Protein AF-A0A382H6P2-F1 (afdb_monomer_lite)

Secondary structure (DSSP, 8-state)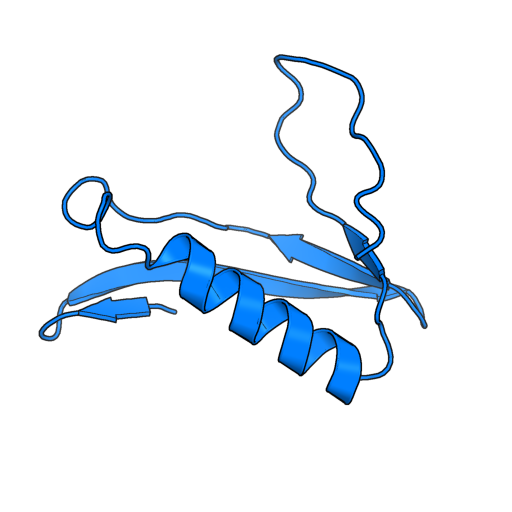:
-EEETTEEEEEEEEEE-SSSEEEEEEEEE-GGGTTS-HHHHHHHHHHHHHHHTT--EEEE----SSSPPP----

InterPro domains:
  IPR000182 GNAT domain [PF00583] (2-63)
  IPR016181 Acyl-CoA N-acyltransferase [SSF55729] (2-63)

Radius of gyration: 13.25 Å; chains: 1; bounding box: 34×31×32 Å

Sequence (74 aa):
MVEVDGQIAGTISLRKIREDSGEIKRMYVRLKFRGEKLGTLKIEEVIRVSKENRFPKLIWWIVRFLFRPPFIVI

Organism: NCBI:txid408172

pLDDT: mean 84.32, std 17.53, range [39.19, 95.44]

Structure (mmCIF, N/CA/C/O backbone):
data_AF-A0A382H6P2-F1
#
_entry.id   AF-A0A382H6P2-F1
#
loop_
_atom_site.group_PDB
_atom_site.id
_atom_site.type_symbol
_atom_site.label_atom_id
_atom_site.label_alt_id
_atom_site.label_comp_id
_atom_site.label_asym_id
_atom_site.label_entity_id
_atom_site.label_seq_id
_atom_site.pdbx_PDB_ins_code
_atom_site.Cartn_x
_atom_site.Cartn_y
_atom_site.Cartn_z
_atom_site.occupancy
_atom_site.B_iso_or_equiv
_atom_site.auth_seq_id
_atom_site.auth_comp_id
_atom_site.auth_asym_id
_atom_site.auth_atom_id
_atom_site.pdbx_PDB_model_num
ATOM 1 N N . MET A 1 1 ? -8.417 -1.380 -3.527 1.00 86.12 1 MET A N 1
ATOM 2 C CA . MET A 1 1 ? -9.303 -0.701 -2.551 1.00 86.12 1 MET A CA 1
ATOM 3 C C . MET A 1 1 ? -9.195 -1.428 -1.218 1.00 86.12 1 MET A C 1
ATOM 5 O O . MET A 1 1 ? -8.852 -2.606 -1.228 1.00 86.12 1 MET A O 1
ATOM 9 N N . VAL A 1 2 ? -9.396 -0.742 -0.093 1.00 91.19 2 VAL A N 1
ATOM 10 C CA . VAL A 1 2 ? -9.412 -1.353 1.247 1.00 91.19 2 VAL A CA 1
ATOM 11 C C . VAL A 1 2 ? -10.780 -1.126 1.854 1.00 91.19 2 VAL A C 1
ATOM 13 O O . VAL A 1 2 ? -11.253 0.011 1.845 1.00 91.19 2 VAL A O 1
ATOM 16 N N . GLU A 1 3 ? -11.376 -2.180 2.388 1.00 92.50 3 GLU A N 1
ATOM 17 C CA . GLU A 1 3 ? -12.668 -2.146 3.059 1.00 92.50 3 GLU A CA 1
ATOM 18 C C . GLU A 1 3 ? -12.524 -2.752 4.454 1.00 92.50 3 GLU A C 1
ATOM 20 O O . GLU A 1 3 ? -11.788 -3.722 4.630 1.00 92.50 3 GLU A O 1
ATOM 25 N N . VAL A 1 4 ? -13.179 -2.137 5.434 1.00 92.62 4 VAL A N 1
ATOM 26 C CA . VAL A 1 4 ? -13.285 -2.608 6.818 1.00 92.62 4 VAL A CA 1
ATOM 27 C C . VAL A 1 4 ? -14.752 -2.459 7.203 1.00 92.62 4 VAL A C 1
ATOM 29 O O . VAL A 1 4 ? -15.300 -1.365 7.067 1.00 92.62 4 VAL A O 1
ATOM 32 N N . ASP A 1 5 ? -15.392 -3.552 7.615 1.00 93.25 5 ASP A N 1
ATOM 33 C CA . ASP A 1 5 ? -16.797 -3.596 8.048 1.00 93.25 5 ASP A CA 1
ATOM 34 C C . ASP A 1 5 ? -17.778 -2.916 7.074 1.00 93.25 5 ASP A C 1
ATOM 36 O O . ASP A 1 5 ? -18.558 -2.038 7.449 1.00 93.25 5 ASP A O 1
ATOM 40 N N . GLY A 1 6 ? -17.697 -3.260 5.784 1.00 93.88 6 GLY A N 1
ATOM 41 C CA . GLY A 1 6 ? -18.573 -2.689 4.752 1.00 93.88 6 GLY A CA 1
ATOM 42 C C . GLY A 1 6 ? -18.227 -1.251 4.346 1.00 93.88 6 GLY A C 1
ATOM 43 O O . GLY A 1 6 ? -18.931 -0.640 3.543 1.00 93.88 6 GLY A O 1
ATOM 44 N N . GLN A 1 7 ? -17.167 -0.662 4.909 1.00 94.25 7 GLN A N 1
ATOM 45 C CA . GLN A 1 7 ? -16.801 0.733 4.685 1.00 94.25 7 GLN A CA 1
ATOM 46 C C . GLN A 1 7 ? -15.445 0.859 4.002 1.00 94.25 7 GLN A C 1
ATOM 48 O O . GLN A 1 7 ? -14.437 0.319 4.454 1.00 94.25 7 GLN A O 1
ATOM 53 N N . ILE A 1 8 ? -15.388 1.679 2.950 1.00 93.94 8 ILE A N 1
ATOM 54 C CA . ILE A 1 8 ? -14.127 1.993 2.271 1.00 93.94 8 ILE A CA 1
ATOM 55 C C . ILE A 1 8 ? -13.185 2.685 3.263 1.00 93.94 8 ILE A C 1
ATOM 57 O O . ILE A 1 8 ? -13.434 3.814 3.695 1.00 93.94 8 ILE A O 1
ATOM 61 N N . ALA A 1 9 ? -12.084 2.014 3.584 1.00 95.44 9 ALA A N 1
ATOM 62 C CA . ALA A 1 9 ? -11.074 2.462 4.531 1.00 95.44 9 ALA A CA 1
ATOM 63 C C . ALA A 1 9 ? -9.909 3.191 3.861 1.00 95.44 9 ALA A C 1
ATOM 65 O O . ALA A 1 9 ? -9.285 4.070 4.459 1.00 95.44 9 ALA A O 1
ATOM 66 N N . GLY A 1 10 ? -9.641 2.887 2.595 1.00 94.19 10 GLY A N 1
ATOM 67 C CA . GLY A 1 10 ? -8.542 3.495 1.868 1.00 94.19 10 GLY A CA 1
ATOM 68 C C . GLY A 1 10 ? -8.388 2.963 0.456 1.00 94.19 10 GLY A C 1
ATOM 69 O O . GLY A 1 10 ? -9.167 2.141 -0.032 1.00 94.19 10 GLY A O 1
ATOM 70 N N . THR A 1 11 ? -7.349 3.439 -0.213 1.00 95.12 11 THR A N 1
ATOM 71 C CA . THR A 1 11 ? -6.985 2.961 -1.538 1.00 95.12 11 THR A CA 1
ATOM 72 C C . THR A 1 11 ? -5.483 3.033 -1.758 1.00 95.12 11 THR A C 1
ATOM 74 O O . THR A 1 11 ? -4.761 3.763 -1.083 1.00 95.12 11 THR A O 1
ATOM 77 N N . ILE A 1 12 ? -5.033 2.225 -2.703 1.00 94.19 12 ILE A N 1
ATOM 78 C CA . ILE A 1 12 ? -3.704 2.241 -3.289 1.00 94.19 12 ILE A CA 1
ATOM 79 C C . ILE A 1 12 ? -3.886 1.819 -4.743 1.00 94.19 12 ILE A C 1
ATOM 81 O O . ILE A 1 12 ? -4.779 1.029 -5.068 1.00 94.19 12 ILE A O 1
ATOM 85 N N . SER A 1 13 ? -3.083 2.374 -5.634 1.00 93.06 13 SER A N 1
ATOM 86 C CA . SER A 1 13 ? -3.077 2.013 -7.043 1.00 93.06 13 SER A CA 1
ATOM 87 C C . SER A 1 13 ? -1.649 1.736 -7.472 1.00 93.06 13 SER A C 1
ATOM 89 O O . SER A 1 13 ? -0.735 2.459 -7.085 1.00 93.06 13 SER A O 1
ATOM 91 N N . LEU A 1 14 ? -1.472 0.707 -8.290 1.00 92.62 14 LEU A N 1
ATOM 92 C CA . LEU A 1 14 ? -0.200 0.350 -8.897 1.00 92.62 14 LEU A CA 1
ATOM 93 C C . LEU A 1 14 ? -0.326 0.540 -10.405 1.00 92.62 14 LEU A C 1
ATOM 95 O O . LEU A 1 14 ? -1.281 0.061 -11.014 1.00 92.62 14 LEU A O 1
ATOM 99 N N . ARG A 1 15 ? 0.617 1.261 -11.005 1.00 92.62 15 ARG A N 1
ATOM 100 C CA . ARG A 1 15 ? 0.668 1.494 -12.449 1.00 92.62 15 ARG A CA 1
ATOM 101 C C . ARG A 1 15 ? 2.021 1.048 -12.980 1.00 92.62 15 ARG A C 1
ATOM 103 O O . ARG A 1 15 ? 3.034 1.576 -12.546 1.00 92.62 15 ARG A O 1
ATOM 110 N N . LYS A 1 16 ? 2.061 0.150 -13.963 1.00 92.38 16 LYS A N 1
ATOM 111 C CA . LYS A 1 16 ? 3.307 -0.132 -14.690 1.00 92.38 16 LYS A CA 1
ATOM 112 C C . LYS A 1 16 ? 3.729 1.109 -15.486 1.00 92.38 16 LYS A C 1
ATOM 114 O O . LYS A 1 16 ? 2.903 1.696 -16.186 1.00 92.38 16 LYS A O 1
ATOM 119 N N . ILE A 1 17 ? 4.989 1.521 -15.355 1.00 93.62 17 ILE A N 1
ATOM 120 C CA . ILE A 1 17 ? 5.534 2.716 -16.028 1.00 93.62 17 ILE A CA 1
ATOM 121 C C . ILE A 1 17 ? 6.708 2.401 -16.956 1.00 93.62 17 ILE A C 1
ATOM 123 O O . ILE A 1 17 ? 6.950 3.161 -17.889 1.00 93.62 17 ILE A O 1
ATOM 127 N N . ARG A 1 18 ? 7.427 1.298 -16.719 1.00 91.25 18 ARG A N 1
ATOM 128 C CA . ARG A 1 18 ? 8.475 0.750 -17.597 1.00 91.25 18 ARG A CA 1
ATOM 129 C C . ARG A 1 18 ? 8.441 -0.773 -17.549 1.00 91.25 18 ARG A C 1
ATOM 131 O O . ARG A 1 18 ? 7.629 -1.347 -16.827 1.00 91.25 18 ARG A O 1
ATOM 138 N N . GLU A 1 19 ? 9.319 -1.422 -18.307 1.00 90.81 19 GLU A N 1
ATOM 139 C CA . GLU A 1 19 ? 9.432 -2.881 -18.336 1.00 90.81 19 GLU A CA 1
ATOM 140 C C . GLU A 1 19 ? 9.669 -3.475 -16.941 1.00 90.81 19 GLU A C 1
ATOM 142 O O . GLU A 1 19 ? 8.929 -4.374 -16.545 1.00 90.81 19 GLU A O 1
ATOM 147 N N . ASP A 1 20 ? 10.595 -2.884 -16.181 1.00 92.94 20 ASP A N 1
ATOM 148 C CA . ASP A 1 20 ? 11.045 -3.332 -14.858 1.00 92.94 20 ASP A CA 1
ATOM 149 C C . ASP A 1 20 ? 10.518 -2.481 -13.686 1.00 92.94 20 ASP A C 1
ATOM 151 O O . ASP A 1 20 ? 10.879 -2.732 -12.533 1.00 92.94 20 ASP A O 1
ATOM 155 N N . SER A 1 21 ? 9.688 -1.468 -13.969 1.00 92.38 21 SER A N 1
ATOM 156 C CA . SER A 1 21 ? 9.294 -0.452 -12.987 1.00 92.38 21 SER A CA 1
ATOM 157 C C . SER A 1 21 ? 7.783 -0.200 -12.931 1.00 92.38 21 SER A C 1
ATOM 159 O O . SER A 1 21 ? 7.131 0.049 -13.952 1.00 92.38 21 SER A O 1
ATOM 161 N N . GLY A 1 22 ? 7.245 -0.176 -11.713 1.00 93.62 22 GLY A N 1
ATOM 162 C CA . GLY A 1 22 ? 5.895 0.258 -11.369 1.00 93.62 22 GLY A CA 1
ATOM 163 C C . GLY A 1 22 ? 5.886 1.548 -10.544 1.00 93.62 22 GLY A C 1
ATOM 164 O O . GLY A 1 22 ? 6.867 1.920 -9.908 1.00 93.62 22 GLY A O 1
ATOM 165 N N . GLU A 1 23 ? 4.759 2.247 -10.553 1.00 92.88 23 GLU A N 1
ATOM 166 C CA . GLU A 1 23 ? 4.507 3.461 -9.787 1.00 92.88 23 GLU A CA 1
ATOM 167 C C . GLU A 1 23 ? 3.334 3.245 -8.829 1.00 92.88 23 GLU A C 1
ATOM 169 O O . GLU A 1 23 ? 2.244 2.837 -9.243 1.00 92.88 23 GLU A O 1
ATOM 174 N N . ILE A 1 24 ? 3.542 3.577 -7.558 1.00 93.19 24 ILE A N 1
ATOM 175 C CA . ILE A 1 24 ? 2.486 3.634 -6.551 1.00 93.19 24 ILE A CA 1
ATOM 176 C C . ILE A 1 24 ? 1.792 4.991 -6.647 1.00 93.19 24 ILE A C 1
ATOM 178 O O . ILE A 1 24 ? 2.414 6.050 -6.536 1.00 93.19 24 ILE A O 1
ATOM 182 N N . LYS A 1 25 ? 0.472 4.962 -6.814 1.00 91.50 25 LYS A N 1
ATOM 183 C CA . LYS A 1 25 ? -0.390 6.141 -6.880 1.00 91.50 25 LYS A CA 1
ATOM 184 C C . LYS A 1 25 ? -1.527 6.057 -5.872 1.00 91.50 25 LYS A C 1
ATOM 186 O O . LYS A 1 25 ? -1.977 4.978 -5.497 1.00 91.50 25 LYS A O 1
ATOM 191 N N . ARG A 1 26 ? -2.036 7.236 -5.494 1.00 90.50 26 ARG A N 1
ATOM 192 C CA . ARG A 1 26 ? -3.276 7.4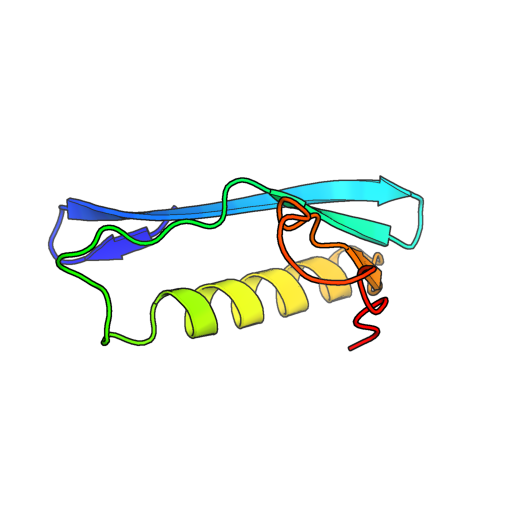10 -4.716 1.00 90.50 26 ARG A CA 1
ATOM 193 C C . ARG A 1 26 ? -3.295 6.617 -3.400 1.00 90.50 26 ARG A C 1
ATOM 195 O O . ARG A 1 26 ? -4.365 6.226 -2.954 1.00 90.50 26 ARG A O 1
ATOM 202 N N . MET A 1 27 ? -2.137 6.380 -2.779 1.00 90.69 27 MET A N 1
ATOM 203 C CA . MET A 1 27 ? -2.093 5.729 -1.472 1.00 90.69 27 MET A CA 1
ATOM 204 C C . MET A 1 27 ? -2.706 6.654 -0.421 1.00 90.69 27 MET A C 1
ATOM 206 O O . MET A 1 27 ? -2.203 7.749 -0.174 1.00 90.69 27 MET A O 1
ATOM 210 N N . TYR A 1 28 ? -3.803 6.215 0.184 1.00 91.62 28 TYR A N 1
ATOM 211 C CA . TYR A 1 28 ? -4.511 6.969 1.207 1.00 91.62 28 TYR A CA 1
ATOM 212 C C . TYR A 1 28 ? -5.296 6.031 2.123 1.00 91.62 28 TYR A C 1
ATOM 214 O O . TYR A 1 28 ? -5.991 5.132 1.652 1.00 91.62 28 TYR A O 1
ATOM 222 N N . VAL A 1 29 ? -5.230 6.290 3.429 1.00 93.75 29 VAL A N 1
ATOM 223 C CA . VAL A 1 29 ? -6.070 5.655 4.453 1.00 93.75 29 VAL A CA 1
ATOM 224 C C . VAL A 1 29 ? -6.863 6.753 5.158 1.00 93.75 29 VAL A C 1
ATOM 226 O O . VAL A 1 29 ? -6.286 7.757 5.606 1.00 93.75 29 VAL A O 1
ATOM 229 N N . ARG A 1 30 ? -8.188 6.573 5.243 1.00 93.56 30 ARG A N 1
ATOM 230 C CA . ARG A 1 30 ? -9.085 7.497 5.948 1.00 93.56 30 ARG A CA 1
ATOM 231 C C . ARG A 1 30 ? -8.669 7.591 7.411 1.00 93.56 30 ARG A C 1
ATOM 233 O O . ARG A 1 30 ? -8.295 6.592 8.017 1.00 93.56 30 ARG A O 1
ATOM 240 N N . LEU A 1 31 ? -8.773 8.792 7.979 1.00 93.19 31 LEU A N 1
ATOM 241 C CA . LEU A 1 31 ? -8.266 9.106 9.318 1.00 93.19 31 LEU A CA 1
ATOM 242 C C . LEU A 1 31 ? -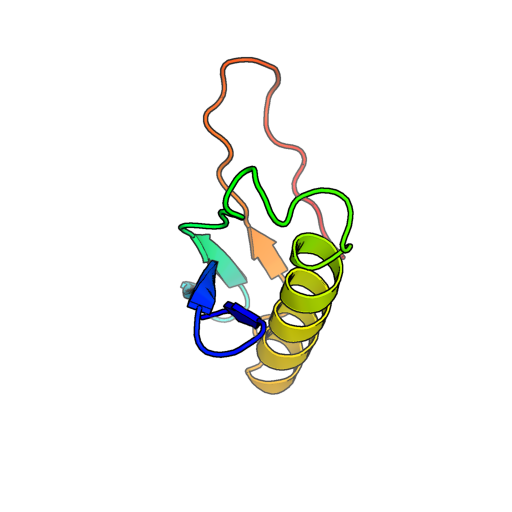8.747 8.118 10.393 1.00 93.19 31 LEU A C 1
ATOM 244 O O . LEU A 1 31 ? -7.934 7.645 11.176 1.00 93.19 31 LEU A O 1
ATOM 248 N N . LYS A 1 32 ? -10.032 7.746 10.357 1.00 94.38 32 LYS A N 1
ATOM 249 C CA . LYS A 1 32 ? -10.662 6.827 11.318 1.00 94.38 32 LYS A CA 1
ATOM 250 C C . LYS A 1 32 ? -10.120 5.391 11.323 1.00 94.38 32 LYS A C 1
ATOM 252 O O . LYS A 1 32 ? -10.413 4.660 12.251 1.00 94.38 32 LYS A O 1
ATOM 257 N N . PHE A 1 33 ? -9.373 4.993 10.292 1.00 93.56 33 PHE A N 1
ATOM 258 C CA . PHE A 1 33 ? -8.761 3.663 10.179 1.00 93.56 33 PHE A CA 1
ATOM 259 C C . PHE A 1 33 ? -7.226 3.722 10.220 1.00 93.56 33 PHE A C 1
ATOM 261 O O . PHE A 1 33 ? -6.539 2.768 9.852 1.00 93.56 33 PHE A O 1
ATOM 268 N N . ARG A 1 34 ? -6.645 4.872 10.584 1.00 89.62 34 ARG A N 1
ATOM 269 C CA . ARG A 1 34 ? -5.197 4.968 10.810 1.00 89.62 34 ARG A CA 1
ATOM 270 C C . ARG A 1 34 ? -4.856 4.320 12.151 1.00 89.62 34 ARG A C 1
ATOM 272 O O . ARG A 1 34 ? -5.658 4.358 13.069 1.00 89.62 34 ARG A O 1
ATOM 279 N N . GLY A 1 35 ? -3.663 3.738 12.253 1.00 89.00 35 GLY A N 1
ATOM 280 C CA . GLY A 1 35 ? -3.269 2.901 13.397 1.00 89.00 35 GLY A CA 1
ATOM 281 C C . GLY A 1 35 ? -3.506 1.407 13.152 1.00 89.00 35 GLY A C 1
ATOM 282 O O . GLY A 1 35 ? -2.694 0.594 13.576 1.00 89.00 35 GLY A O 1
ATOM 283 N N . GLU A 1 36 ? -4.483 1.058 12.311 1.00 89.06 36 GLU A N 1
ATOM 284 C CA . GLU A 1 36 ? -4.859 -0.326 11.958 1.00 89.06 36 GLU A CA 1
ATOM 285 C C . GLU A 1 36 ? -3.902 -1.021 10.967 1.00 89.06 36 GLU A C 1
ATOM 287 O O . GLU A 1 36 ? -4.244 -2.017 10.336 1.00 89.06 36 GLU A O 1
ATOM 292 N N . LYS A 1 37 ? -2.704 -0.463 10.734 1.00 92.19 37 LYS A N 1
ATOM 293 C CA . LYS A 1 37 ? -1.673 -0.988 9.805 1.00 92.19 37 LYS A CA 1
ATOM 294 C C . LYS A 1 37 ? -2.147 -1.287 8.365 1.00 92.19 37 LYS A C 1
ATOM 296 O O . LYS A 1 37 ? -1.409 -1.890 7.587 1.00 92.19 37 LYS A O 1
ATOM 301 N N . LEU A 1 38 ? -3.313 -0.776 7.952 1.00 93.00 38 LEU A N 1
ATOM 302 C CA . LEU A 1 38 ? -3.880 -0.976 6.608 1.00 93.00 38 LEU A CA 1
ATOM 303 C C . LEU A 1 38 ? -2.946 -0.527 5.479 1.00 93.00 38 LEU A C 1
ATOM 305 O O . LEU A 1 38 ? -2.903 -1.149 4.421 1.00 93.00 38 LEU A O 1
ATOM 309 N N . GLY A 1 39 ? -2.190 0.553 5.695 1.00 90.12 39 GLY A N 1
ATOM 310 C CA . GLY A 1 39 ? -1.210 1.035 4.722 1.00 90.12 39 GLY A CA 1
ATOM 311 C C . GLY A 1 39 ? -0.078 0.033 4.487 1.00 90.12 39 GLY A C 1
ATOM 312 O O . GLY A 1 39 ? 0.272 -0.222 3.338 1.00 90.12 39 GLY A O 1
ATOM 313 N N . THR A 1 40 ? 0.441 -0.571 5.559 1.00 91.38 40 THR A N 1
ATOM 314 C CA . THR A 1 40 ? 1.506 -1.581 5.502 1.00 91.38 40 THR A CA 1
ATOM 315 C C . THR A 1 40 ? 1.037 -2.822 4.756 1.00 91.38 40 THR A C 1
ATOM 317 O O . THR A 1 40 ? 1.664 -3.206 3.773 1.00 91.38 40 THR A O 1
ATOM 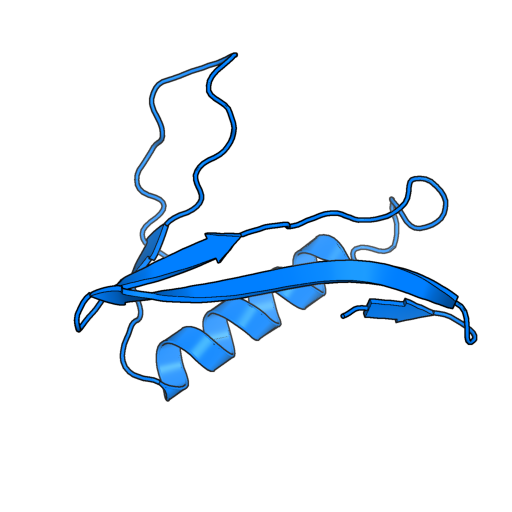320 N N . LEU A 1 41 ? -0.127 -3.362 5.136 1.00 92.81 41 LEU A N 1
ATOM 321 C CA . LEU A 1 41 ? -0.728 -4.529 4.481 1.00 92.81 41 LEU A CA 1
ATOM 322 C C . LEU A 1 41 ? -0.888 -4.318 2.969 1.00 92.81 41 LEU A C 1
ATOM 324 O O . LEU A 1 41 ? -0.633 -5.210 2.163 1.00 92.81 41 LEU A O 1
ATOM 328 N N . LYS A 1 42 ? -1.285 -3.109 2.563 1.00 93.00 42 LYS A N 1
ATOM 329 C CA . LYS A 1 42 ? -1.471 -2.783 1.148 1.00 93.00 42 LYS A CA 1
ATOM 330 C C . LYS A 1 42 ? -0.168 -2.559 0.394 1.00 93.00 42 LYS A C 1
ATOM 332 O O . LYS A 1 42 ? -0.118 -2.866 -0.794 1.00 93.00 42 LYS A O 1
ATOM 337 N N . ILE A 1 43 ? 0.876 -2.051 1.048 1.00 92.50 43 ILE A N 1
ATOM 338 C CA . ILE A 1 43 ? 2.210 -1.972 0.441 1.00 92.50 43 ILE A CA 1
ATOM 339 C C . ILE A 1 43 ? 2.766 -3.376 0.196 1.00 92.50 43 ILE A C 1
ATOM 341 O O . ILE A 1 43 ? 3.274 -3.630 -0.891 1.00 92.50 43 ILE A O 1
ATOM 345 N N . GLU A 1 44 ? 2.631 -4.295 1.151 1.00 93.62 44 GLU A N 1
ATOM 346 C CA . GLU A 1 44 ? 3.078 -5.686 0.988 1.00 93.62 44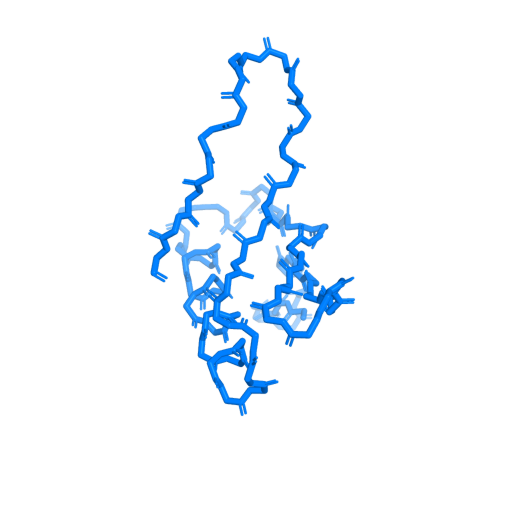 GLU A CA 1
ATOM 347 C C . GLU A 1 44 ? 2.369 -6.376 -0.184 1.00 93.62 44 GLU A C 1
ATOM 349 O O . GLU A 1 44 ? 3.015 -7.006 -1.024 1.00 93.62 44 GLU A O 1
ATOM 354 N N . GLU A 1 45 ? 1.052 -6.187 -0.297 1.00 93.69 45 GLU A N 1
ATOM 355 C CA . GLU A 1 45 ? 0.267 -6.676 -1.432 1.00 93.69 45 GLU A CA 1
ATOM 356 C C . GLU A 1 45 ? 0.769 -6.091 -2.761 1.00 93.69 45 GLU A C 1
ATOM 358 O O . GLU A 1 45 ? 0.968 -6.827 -3.728 1.00 93.69 45 GLU A O 1
ATOM 363 N N . VAL A 1 46 ? 1.041 -4.783 -2.805 1.00 93.81 46 VAL A N 1
ATOM 364 C CA . VAL A 1 46 ? 1.602 -4.119 -3.989 1.00 93.81 46 VAL A CA 1
ATOM 365 C C . VAL A 1 46 ? 2.975 -4.679 -4.353 1.00 93.81 46 VAL A C 1
ATOM 367 O O . VAL A 1 46 ? 3.202 -4.961 -5.527 1.00 93.81 46 VAL A O 1
ATOM 370 N N . ILE A 1 47 ? 3.871 -4.883 -3.383 1.00 93.25 47 ILE A N 1
ATOM 371 C CA . ILE A 1 47 ? 5.200 -5.471 -3.613 1.00 93.25 47 ILE A CA 1
ATOM 372 C C . ILE A 1 47 ? 5.062 -6.874 -4.209 1.00 93.25 47 ILE A C 1
ATOM 374 O O . ILE A 1 47 ? 5.741 -7.189 -5.190 1.00 93.25 47 ILE A O 1
ATOM 378 N N . ARG A 1 48 ? 4.163 -7.703 -3.664 1.00 94.62 48 ARG A N 1
ATOM 379 C CA . ARG A 1 48 ? 3.899 -9.054 -4.177 1.00 94.62 48 ARG A CA 1
ATOM 380 C C . ARG A 1 48 ? 3.430 -9.015 -5.632 1.00 94.62 48 ARG A C 1
ATOM 382 O O . ARG A 1 48 ? 4.059 -9.634 -6.487 1.00 94.62 48 ARG A O 1
ATOM 389 N N . VAL A 1 49 ? 2.400 -8.218 -5.924 1.00 93.62 49 VAL A N 1
ATOM 390 C CA . VAL A 1 49 ? 1.858 -8.060 -7.285 1.00 93.62 49 VAL A CA 1
ATOM 391 C C . VAL A 1 49 ? 2.932 -7.548 -8.250 1.00 93.62 49 VAL A C 1
ATOM 393 O O . VAL A 1 49 ? 3.036 -8.026 -9.378 1.00 93.62 49 VAL A O 1
ATOM 396 N N . SER A 1 50 ? 3.774 -6.611 -7.814 1.00 93.06 50 SER A N 1
ATOM 397 C CA . SER A 1 50 ? 4.874 -6.068 -8.619 1.00 93.06 50 SER A CA 1
ATOM 398 C C . SER A 1 50 ? 5.878 -7.143 -9.042 1.00 93.06 50 SER A C 1
ATOM 400 O O . SER A 1 50 ? 6.284 -7.201 -10.207 1.00 93.06 50 SER A O 1
ATOM 402 N N . LYS A 1 51 ? 6.256 -8.019 -8.101 1.00 91.56 51 LYS A N 1
ATOM 403 C CA . LYS A 1 51 ? 7.179 -9.137 -8.340 1.00 91.56 51 LYS A CA 1
ATOM 404 C C . LYS A 1 51 ? 6.572 -10.169 -9.291 1.00 91.56 51 LYS A C 1
ATOM 406 O O . LYS A 1 51 ? 7.230 -10.555 -10.254 1.00 91.56 51 LYS A O 1
ATOM 411 N N . GLU A 1 52 ? 5.309 -10.542 -9.083 1.00 94.38 52 GLU A N 1
ATOM 412 C CA . GLU A 1 52 ? 4.575 -11.478 -9.953 1.00 94.38 52 GLU A CA 1
ATOM 413 C C . GLU A 1 52 ? 4.461 -10.967 -11.399 1.00 94.38 52 GLU A C 1
ATOM 415 O O . GLU A 1 52 ? 4.559 -11.740 -12.349 1.00 94.38 52 GLU A O 1
ATOM 420 N N . ASN A 1 53 ? 4.332 -9.650 -11.585 1.00 90.31 53 ASN A N 1
ATOM 421 C CA . ASN A 1 53 ? 4.156 -9.033 -12.901 1.00 90.31 53 ASN A CA 1
ATOM 422 C C . ASN A 1 53 ? 5.467 -8.523 -13.546 1.00 90.31 53 ASN A C 1
ATOM 424 O O . ASN A 1 53 ? 5.427 -7.777 -14.531 1.00 90.31 53 ASN A O 1
ATOM 428 N N . ARG A 1 54 ? 6.631 -8.960 -13.036 1.00 90.19 54 ARG A N 1
ATOM 429 C CA . ARG A 1 54 ? 7.981 -8.686 -13.578 1.00 90.19 54 ARG A CA 1
ATOM 430 C C . ARG A 1 54 ? 8.406 -7.212 -13.591 1.00 90.19 54 ARG A C 1
ATOM 432 O O . ARG A 1 54 ? 9.230 -6.822 -14.411 1.00 90.19 54 ARG A O 1
ATOM 439 N N . PHE A 1 55 ? 7.895 -6.392 -12.675 1.00 89.81 55 PHE A N 1
ATOM 440 C CA . PHE A 1 55 ? 8.396 -5.029 -12.469 1.00 89.81 55 PHE A CA 1
ATOM 441 C C . PHE A 1 55 ? 8.763 -4.809 -10.994 1.00 89.81 55 PHE A C 1
ATOM 443 O O . PHE A 1 55 ? 7.993 -4.222 -10.246 1.00 89.81 55 PHE A O 1
ATOM 450 N N . PRO A 1 56 ? 9.919 -5.301 -10.518 1.00 88.19 56 PRO A N 1
ATOM 451 C CA . PRO A 1 56 ? 10.255 -5.266 -9.093 1.00 88.19 56 PRO A CA 1
ATOM 452 C C . PRO A 1 56 ? 10.547 -3.855 -8.563 1.00 88.19 56 PRO A C 1
ATOM 454 O O . PRO A 1 56 ? 10.425 -3.621 -7.364 1.00 88.19 56 PRO A O 1
ATOM 457 N N . LYS A 1 57 ? 10.909 -2.897 -9.427 1.00 92.38 57 LYS A N 1
ATOM 458 C CA . LYS A 1 57 ? 11.216 -1.531 -8.992 1.00 92.38 57 LYS A CA 1
ATOM 459 C C . LYS A 1 57 ? 9.923 -0.754 -8.778 1.00 92.38 57 LYS A C 1
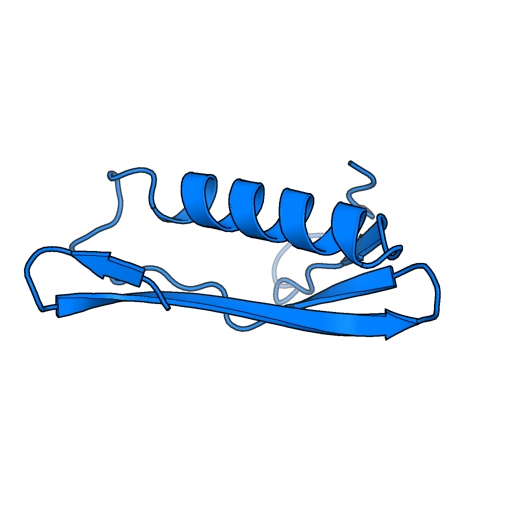ATOM 461 O O . LYS A 1 57 ? 9.163 -0.544 -9.720 1.00 92.38 57 LYS A O 1
ATOM 466 N N . LEU A 1 58 ? 9.690 -0.280 -7.560 1.00 91.88 58 LEU A N 1
ATOM 467 C CA . LEU A 1 58 ? 8.527 0.537 -7.223 1.00 91.88 58 LEU A CA 1
ATOM 468 C C . LEU A 1 58 ? 8.940 1.984 -6.967 1.00 91.88 58 LEU A C 1
ATOM 470 O O . LEU A 1 58 ? 9.819 2.266 -6.161 1.00 91.88 58 LEU A O 1
ATOM 474 N N . ILE A 1 59 ? 8.280 2.916 -7.650 1.00 91.38 59 ILE A N 1
ATOM 475 C CA . ILE A 1 59 ? 8.484 4.353 -7.472 1.00 91.38 59 ILE A CA 1
ATOM 476 C C . ILE A 1 59 ? 7.258 4.946 -6.792 1.00 91.38 59 ILE A C 1
ATOM 478 O O . ILE A 1 59 ? 6.127 4.736 -7.229 1.00 91.38 59 ILE A O 1
ATOM 482 N N . TRP A 1 60 ? 7.480 5.742 -5.751 1.00 89.88 60 TRP A N 1
ATOM 483 C CA . TRP A 1 60 ? 6.419 6.483 -5.087 1.00 89.88 60 TRP A CA 1
ATOM 484 C C . TRP A 1 60 ? 6.740 7.976 -5.083 1.00 89.88 60 TRP A C 1
ATOM 486 O O . TRP A 1 60 ? 7.635 8.444 -4.381 1.00 89.88 60 TRP A O 1
ATOM 496 N N . TRP A 1 61 ? 6.000 8.739 -5.889 1.00 81.06 61 TRP A N 1
ATOM 497 C CA . TRP A 1 61 ? 6.108 10.195 -5.910 1.00 81.06 61 TRP A CA 1
ATOM 498 C C . TRP A 1 61 ? 5.291 10.785 -4.765 1.00 81.06 61 TRP A C 1
ATOM 500 O O . TRP A 1 61 ? 4.095 11.043 -4.894 1.00 81.06 61 TRP A O 1
ATOM 510 N N . ILE A 1 62 ? 5.944 10.982 -3.627 1.00 77.25 62 ILE A N 1
ATOM 511 C CA . ILE A 1 62 ? 5.394 11.780 -2.534 1.00 77.25 62 ILE A CA 1
ATOM 512 C C . ILE A 1 62 ? 5.619 13.253 -2.902 1.00 77.25 62 ILE A C 1
ATOM 514 O O . ILE A 1 62 ? 6.707 13.623 -3.352 1.00 77.25 62 ILE A O 1
ATOM 518 N N . VAL A 1 63 ? 4.585 14.094 -2.776 1.00 58.56 63 VAL A N 1
ATOM 519 C CA . VAL A 1 63 ? 4.711 15.532 -3.056 1.00 58.56 63 VAL A CA 1
ATOM 520 C C . VAL A 1 63 ? 5.804 16.112 -2.157 1.00 58.56 63 VAL A C 1
ATOM 522 O O . VAL A 1 63 ? 5.773 16.011 -0.933 1.00 58.56 63 VAL A O 1
ATOM 525 N N . ARG A 1 64 ? 6.802 16.684 -2.821 1.00 46.06 64 ARG A N 1
ATOM 526 C CA . ARG A 1 64 ? 8.103 17.105 -2.312 1.00 46.06 64 ARG A CA 1
ATOM 527 C C . ARG A 1 64 ? 8.014 18.436 -1.567 1.00 46.06 64 ARG A C 1
ATOM 529 O O . ARG A 1 64 ? 8.511 19.439 -2.061 1.00 46.06 64 ARG A O 1
ATOM 536 N N . PHE A 1 65 ? 7.382 18.452 -0.393 1.00 46.06 65 PHE A N 1
ATOM 537 C CA . PHE A 1 65 ? 7.578 19.549 0.570 1.00 46.06 65 PHE A CA 1
ATOM 538 C C . PHE A 1 65 ? 8.776 19.298 1.506 1.00 46.06 65 PHE A C 1
ATOM 540 O O . PHE A 1 65 ? 9.264 20.222 2.139 1.00 46.06 65 PHE A O 1
ATOM 547 N N . LEU A 1 66 ? 9.330 18.082 1.538 1.00 42.28 66 LEU A N 1
ATOM 548 C CA . LEU A 1 66 ? 10.559 17.766 2.265 1.00 42.28 66 LEU A CA 1
ATOM 549 C C . LEU A 1 66 ? 11.344 16.706 1.472 1.00 42.28 66 LEU A C 1
ATOM 551 O O . LEU A 1 66 ? 10.833 15.621 1.225 1.00 42.28 66 LEU A O 1
ATOM 555 N N . PHE A 1 67 ? 12.582 17.029 1.094 1.00 39.19 67 PHE A N 1
ATOM 556 C CA . PHE A 1 67 ? 13.611 16.124 0.558 1.00 39.19 67 PHE A CA 1
ATOM 557 C C . PHE A 1 67 ? 13.436 15.514 -0.852 1.00 39.19 67 PHE A C 1
ATOM 559 O O . PHE A 1 67 ? 12.364 15.142 -1.323 1.00 39.19 67 PHE A O 1
ATOM 566 N N . ARG A 1 68 ? 14.572 15.434 -1.564 1.00 41.16 68 ARG A N 1
ATOM 567 C CA . ARG A 1 68 ? 14.737 14.674 -2.814 1.00 41.16 68 ARG A CA 1
ATOM 568 C C . ARG A 1 68 ? 14.340 13.210 -2.561 1.00 41.16 68 ARG A C 1
ATOM 570 O O . ARG A 1 68 ? 14.789 12.671 -1.554 1.00 41.16 68 ARG A O 1
ATOM 577 N N . PRO A 1 69 ? 13.545 12.564 -3.435 1.00 45.75 69 PRO A N 1
ATOM 578 C CA . PRO A 1 69 ? 13.112 11.196 -3.193 1.00 45.75 69 PRO A CA 1
ATOM 579 C C . PRO A 1 69 ? 14.335 10.268 -3.194 1.00 45.75 69 PRO A C 1
ATOM 581 O O . PRO A 1 69 ? 15.074 10.266 -4.184 1.00 45.75 69 PRO A O 1
ATOM 584 N N . PRO A 1 70 ? 14.570 9.477 -2.133 1.00 45.38 70 PRO A N 1
ATOM 585 C CA . PRO A 1 70 ? 15.392 8.294 -2.277 1.00 45.38 70 PRO A CA 1
ATOM 586 C C . PRO A 1 70 ? 14.629 7.341 -3.200 1.00 45.38 70 PRO A C 1
ATOM 588 O O . PRO A 1 70 ? 13.438 7.088 -3.011 1.00 45.38 70 PRO A O 1
ATOM 591 N N . PHE A 1 71 ? 15.297 6.828 -4.228 1.00 44.00 71 PHE A N 1
ATOM 592 C CA . PHE A 1 71 ? 14.827 5.614 -4.878 1.00 44.00 71 PHE A CA 1
ATOM 593 C C . PHE A 1 71 ? 14.764 4.541 -3.787 1.00 44.00 71 PHE A C 1
ATOM 595 O O . PHE A 1 71 ? 15.803 4.138 -3.272 1.00 44.00 71 PHE A O 1
ATOM 602 N N . ILE A 1 72 ? 13.564 4.123 -3.385 1.00 48.44 72 ILE A N 1
ATOM 603 C CA . ILE A 1 72 ? 13.421 2.974 -2.495 1.00 48.44 72 ILE A CA 1
ATOM 604 C C . ILE A 1 72 ? 13.459 1.745 -3.401 1.00 48.44 72 ILE A C 1
ATOM 606 O O . ILE A 1 72 ? 12.456 1.356 -3.991 1.00 48.44 72 ILE A O 1
ATOM 610 N N . VAL A 1 73 ? 14.657 1.192 -3.573 1.00 40.66 73 VAL A N 1
ATOM 611 C CA . VAL A 1 73 ? 14.844 -0.138 -4.152 1.00 40.66 73 VAL A CA 1
ATOM 612 C C . VAL A 1 73 ? 14.613 -1.127 -3.007 1.00 40.66 73 VAL A C 1
ATOM 614 O O . VAL A 1 73 ? 15.436 -1.189 -2.098 1.00 40.66 73 VAL A O 1
ATOM 617 N N . ILE A 1 74 ? 13.465 -1.813 -3.009 1.00 44.72 74 ILE A N 1
ATOM 618 C CA . ILE A 1 74 ? 13.163 -2.947 -2.112 1.00 44.72 74 ILE A CA 1
ATOM 619 C C . ILE A 1 74 ? 13.399 -4.244 -2.879 1.00 44.72 74 ILE A C 1
ATOM 621 O O . ILE A 1 74 ? 12.975 -4.298 -4.056 1.00 44.72 74 ILE A O 1
#

Foldseek 3Di:
DDDDPNHDQADWDWADDDQQEIEIPRGDGPPVCPPVCPSVVVVVVNCVVSVVSRRNQYDYDDPPPDDDDDRPRD